Protein AF-A0A6V7IMG6-F1 (afdb_monomer_lite)

Secondary structure (DSSP, 8-state):
---PPPPPPPPP----TTSS---EEEEE--S-SS---TTPPPPSS-SEEEEE------

pLDDT: mean 76.0, std 11.89, range [54.78, 92.56]

Foldseek 3Di:
DFDKDDKDDWDDFPDPVPDPDFTKIKIFIDSVVPHQPPCRDGDPDDRMDMDGDPPPPD

Sequence (58 aa):
NGGWSQWSAWTECHSRCALPSKGGQRRTRTCTNPPPVNGGQPCLGPAVQKVDCDTSCP

Radius of gyration: 15.94 Å; chains: 1; bounding box: 37×13×44 Å

Organism: NCBI:txid1563983

InterPro domains:
  IPR000884 Thrombospondin type-1 (TSP1) repeat [PF00090] (5-54)
  IPR000884 Thrombospondin type-1 (TSP1) repeat [PS50092] (1-58)
  IPR000884 Thrombospondin type-1 (TSP1) repeat [SM00209] (4-58)
  IPR036383 Thrombospondin type-1 repeat superfamily [G3DSA:2.20.100.10] (1-57)
  IPR036383 Thrombospondin type-1 repeat superfamily [SSF82895] (1-53)
  IPR052065 Complement and asymmetry regulator [PTHR22906] (1-58)

Structure (mmCIF, N/CA/C/O backbone):
data_AF-A0A6V7IMG6-F1
#
_entry.id   AF-A0A6V7IMG6-F1
#
loop_
_atom_site.group_PDB
_atom_site.id
_atom_site.type_symbol
_atom_site.label_atom_id
_atom_site.label_alt_id
_atom_site.label_comp_id
_atom_site.label_asym_id
_atom_site.label_entity_id
_atom_site.label_seq_id
_atom_site.pdbx_PDB_ins_code
_atom_site.Cartn_x
_atom_site.Cartn_y
_atom_site.Cartn_z
_atom_site.occupancy
_atom_site.B_iso_or_equiv
_atom_site.auth_seq_id
_atom_site.auth_comp_id
_atom_site.auth_asym_id
_atom_site.auth_atom_id
_atom_site.pdbx_PDB_model_num
ATOM 1 N N . ASN A 1 1 ? -17.940 -6.112 12.974 1.00 64.00 1 ASN A N 1
ATOM 2 C CA . ASN A 1 1 ? -16.750 -6.586 12.233 1.00 64.00 1 ASN A CA 1
ATOM 3 C C . ASN A 1 1 ? -16.277 -5.462 11.341 1.00 64.00 1 ASN A C 1
ATOM 5 O O . ASN A 1 1 ? -17.087 -4.980 10.559 1.00 64.00 1 ASN A O 1
ATOM 9 N N . GLY A 1 2 ? -15.037 -4.996 11.505 1.00 72.62 2 GLY A N 1
ATOM 10 C CA . GLY A 1 2 ? -14.470 -4.013 10.584 1.00 72.62 2 GLY A CA 1
ATOM 11 C C . GLY A 1 2 ? -14.317 -4.625 9.191 1.00 72.62 2 GLY A C 1
ATOM 12 O O . GLY A 1 2 ? -13.870 -5.767 9.069 1.00 72.62 2 GLY A O 1
ATOM 13 N N . GLY A 1 3 ? -14.715 -3.894 8.153 1.00 82.19 3 GLY A N 1
ATOM 14 C CA . GLY A 1 3 ? -14.531 -4.298 6.762 1.00 82.19 3 GLY A CA 1
ATOM 15 C C . GLY A 1 3 ? -13.414 -3.514 6.087 1.00 82.19 3 GLY A C 1
ATOM 16 O O . GLY A 1 3 ? -13.232 -2.311 6.309 1.00 82.19 3 GLY A O 1
ATOM 17 N N . TRP A 1 4 ? -12.642 -4.219 5.264 1.00 87.12 4 TRP A N 1
ATOM 18 C CA . TRP A 1 4 ? -11.621 -3.604 4.431 1.00 87.12 4 TRP A CA 1
ATOM 19 C C . TRP A 1 4 ? -12.270 -2.758 3.334 1.00 87.12 4 TRP A C 1
ATOM 21 O O . TRP A 1 4 ? -13.159 -3.222 2.622 1.00 87.12 4 TRP A O 1
ATOM 31 N N . SER A 1 5 ? -11.782 -1.534 3.163 1.00 88.12 5 SER A N 1
ATOM 32 C CA . SER A 1 5 ? -12.043 -0.728 1.978 1.00 88.12 5 SER A CA 1
ATOM 33 C C . SER A 1 5 ? -11.416 -1.371 0.740 1.00 88.12 5 SER A C 1
ATOM 35 O O . SER A 1 5 ? -10.608 -2.306 0.828 1.00 88.12 5 SER A O 1
ATOM 37 N N . GLN A 1 6 ? -11.812 -0.875 -0.432 1.00 88.44 6 GLN A N 1
ATOM 38 C CA . GLN A 1 6 ? -11.169 -1.278 -1.674 1.00 88.44 6 GLN A CA 1
ATOM 39 C C . GLN A 1 6 ? -9.669 -0.982 -1.606 1.00 88.44 6 GLN A C 1
ATOM 41 O O . GLN A 1 6 ? -9.228 -0.000 -1.006 1.00 88.44 6 GLN A O 1
ATOM 46 N N . TRP A 1 7 ? -8.881 -1.863 -2.213 1.00 90.44 7 TRP A N 1
ATOM 47 C CA . TRP A 1 7 ? -7.448 -1.656 -2.314 1.00 90.44 7 TRP A CA 1
ATOM 48 C C . TRP A 1 7 ? -7.129 -0.392 -3.117 1.00 90.44 7 TRP A C 1
ATOM 50 O O . TRP A 1 7 ? -7.764 -0.121 -4.134 1.00 90.44 7 TRP A O 1
ATOM 60 N N . SER A 1 8 ? -6.094 0.332 -2.695 1.00 91.12 8 SER A N 1
ATOM 61 C CA . SER A 1 8 ? -5.488 1.394 -3.489 1.00 91.12 8 SER A CA 1
ATOM 62 C C . SER A 1 8 ? -4.943 0.836 -4.802 1.00 91.12 8 SER A C 1
ATOM 64 O O . SER A 1 8 ? -4.643 -0.359 -4.917 1.00 91.12 8 SER A O 1
ATOM 66 N N . ALA A 1 9 ? -4.720 1.732 -5.764 1.00 89.75 9 ALA A N 1
ATOM 67 C CA . ALA A 1 9 ? -3.907 1.412 -6.926 1.00 89.75 9 ALA A CA 1
ATOM 68 C C . ALA A 1 9 ? -2.537 0.864 -6.488 1.00 89.75 9 ALA A C 1
ATOM 70 O O . ALA A 1 9 ? -1.998 1.248 -5.439 1.00 89.75 9 ALA A O 1
ATOM 71 N N . TRP A 1 10 ? -2.004 -0.057 -7.286 1.00 87.06 10 TRP A N 1
ATOM 72 C CA . TRP A 1 10 ? -0.639 -0.535 -7.122 1.00 87.06 10 TRP A CA 1
ATOM 73 C C . TRP A 1 10 ? 0.339 0.603 -7.404 1.00 87.06 10 TRP A C 1
ATOM 75 O O . TRP A 1 10 ? 0.136 1.390 -8.327 1.00 87.06 10 TRP A O 1
ATOM 85 N N . THR A 1 11 ? 1.403 0.693 -6.609 1.00 86.25 11 THR A N 1
ATOM 86 C CA . THR A 1 11 ? 2.522 1.583 -6.921 1.00 86.25 11 THR A CA 1
ATOM 87 C C . THR A 1 11 ? 3.171 1.161 -8.231 1.00 86.25 11 THR A C 1
ATOM 89 O O . THR A 1 11 ? 3.234 -0.034 -8.527 1.00 86.25 11 THR A O 1
ATOM 92 N N . GLU A 1 12 ? 3.703 2.138 -8.966 1.00 79.19 12 GLU A N 1
ATOM 93 C CA . GLU A 1 12 ? 4.449 1.882 -10.193 1.00 79.19 12 GLU A CA 1
ATOM 94 C C . GLU A 1 12 ? 5.545 0.844 -9.945 1.00 79.19 12 GLU A C 1
ATOM 96 O O . GLU A 1 12 ? 6.285 0.899 -8.955 1.00 79.19 12 GLU A O 1
ATOM 101 N N . CYS A 1 13 ? 5.610 -0.139 -10.837 1.00 76.94 13 CYS A N 1
ATOM 102 C CA . CYS A 1 13 ? 6.634 -1.149 -10.753 1.00 76.94 13 CYS A CA 1
ATOM 103 C C . CYS A 1 13 ? 7.974 -0.550 -11.191 1.00 76.94 13 CYS A C 1
ATOM 105 O O . CYS A 1 13 ? 8.190 -0.314 -12.377 1.00 76.94 13 CYS A O 1
ATOM 107 N N . HIS A 1 14 ? 8.907 -0.379 -10.254 1.00 65.56 14 HIS A N 1
ATOM 108 C CA . HIS A 1 14 ? 10.286 0.040 -10.536 1.00 65.56 14 HIS A CA 1
ATOM 109 C C . HIS A 1 14 ? 11.118 -1.088 -11.183 1.00 65.56 14 HIS A C 1
ATOM 111 O O . HIS A 1 14 ? 12.189 -1.455 -10.704 1.00 65.56 14 HIS A O 1
ATOM 117 N N . SER A 1 15 ? 10.630 -1.660 -12.282 1.00 60.56 15 SER A N 1
ATOM 118 C CA . SER A 1 15 ? 11.377 -2.618 -13.093 1.00 60.56 15 SER A CA 1
ATOM 119 C C . SER A 1 15 ? 12.004 -1.886 -14.273 1.00 60.56 15 SER A C 1
ATOM 121 O O . SER A 1 15 ? 11.368 -1.597 -15.282 1.00 60.56 15 SER A O 1
ATOM 123 N N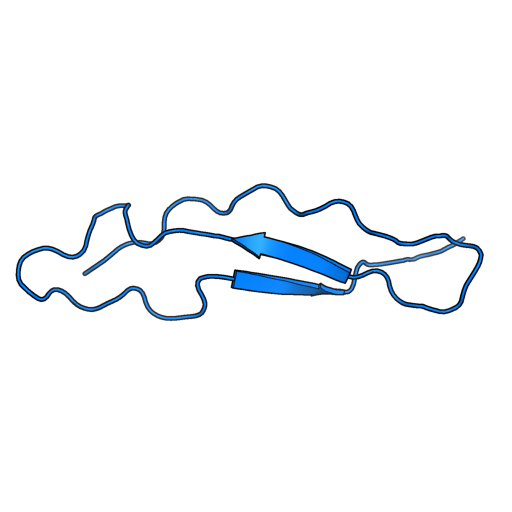 . ARG A 1 16 ? 13.289 -1.551 -14.154 1.00 58.97 16 ARG A N 1
ATOM 124 C CA . ARG A 1 16 ? 14.082 -1.255 -15.347 1.00 58.97 16 ARG A CA 1
ATOM 125 C C . ARG A 1 16 ? 14.488 -2.610 -15.907 1.00 58.97 16 ARG A C 1
ATOM 127 O O . ARG A 1 16 ? 15.289 -3.288 -15.274 1.00 58.97 16 ARG A O 1
ATOM 134 N N . CYS A 1 17 ? 13.977 -2.980 -17.082 1.00 60.50 17 CYS A N 1
ATOM 135 C CA . CYS A 1 17 ? 14.312 -4.223 -17.803 1.00 60.50 17 CYS A CA 1
ATOM 136 C C . CYS A 1 17 ? 15.826 -4.421 -18.069 1.00 60.50 17 CYS A C 1
ATOM 138 O O . CYS A 1 17 ? 16.232 -5.415 -18.652 1.00 60.50 17 CYS A O 1
ATOM 140 N N . ALA A 1 18 ? 16.674 -3.481 -17.647 1.00 57.22 18 ALA A N 1
ATOM 141 C CA . ALA A 1 18 ? 18.121 -3.528 -17.779 1.00 57.22 18 ALA A CA 1
ATOM 142 C C . ALA A 1 18 ? 18.848 -4.226 -16.609 1.00 57.22 18 ALA A C 1
ATOM 144 O O . ALA A 1 18 ? 20.068 -4.348 -16.663 1.00 57.22 18 ALA A O 1
ATOM 145 N N . LEU A 1 19 ? 18.157 -4.648 -15.539 1.00 57.00 19 LEU A N 1
ATOM 146 C CA . LEU A 1 19 ? 18.788 -5.300 -14.382 1.00 57.00 19 LEU A CA 1
ATOM 147 C C . LEU A 1 19 ? 17.973 -6.520 -13.909 1.00 57.00 19 LEU A C 1
ATOM 149 O O . LEU A 1 19 ? 16.747 -6.468 -13.949 1.00 57.00 19 LEU A O 1
ATOM 153 N N . PRO A 1 20 ? 18.616 -7.585 -13.385 1.00 55.91 20 PRO A N 1
ATOM 154 C CA . PRO A 1 20 ? 17.967 -8.830 -12.928 1.00 55.91 20 PRO A CA 1
ATOM 155 C C . PRO A 1 20 ? 17.091 -8.666 -11.669 1.00 55.91 20 PRO A C 1
ATOM 157 O 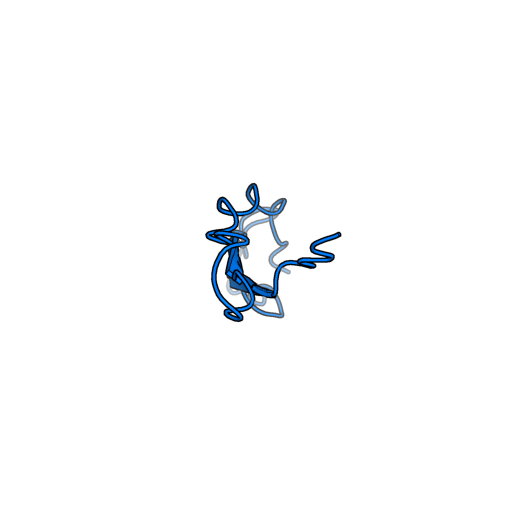O . PRO A 1 20 ? 16.680 -9.642 -11.041 1.00 55.91 20 PRO A O 1
ATOM 160 N N . SER A 1 21 ? 16.829 -7.429 -11.259 1.00 55.59 21 SER A N 1
ATOM 161 C CA . SER A 1 21 ? 16.086 -7.107 -10.055 1.00 55.59 21 SER A CA 1
ATOM 162 C C . SER A 1 21 ? 14.594 -7.169 -10.354 1.00 55.59 21 SER A C 1
ATOM 164 O O . SER A 1 21 ? 14.056 -6.296 -11.036 1.00 55.59 21 SER A O 1
ATOM 166 N N . LYS A 1 22 ? 13.923 -8.189 -9.807 1.00 60.81 22 LYS A N 1
ATOM 167 C CA . LYS A 1 22 ? 12.459 -8.250 -9.731 1.00 60.81 22 LYS A CA 1
ATOM 168 C C . LYS A 1 22 ? 11.944 -6.909 -9.201 1.00 60.81 22 LYS A C 1
ATOM 170 O O . LYS A 1 22 ? 12.309 -6.497 -8.098 1.00 60.81 22 LYS A O 1
ATOM 175 N N . GLY A 1 23 ? 11.151 -6.196 -9.999 1.00 70.94 23 GLY A N 1
ATOM 176 C CA . GLY A 1 23 ? 10.483 -4.988 -9.520 1.00 70.94 23 GLY A CA 1
ATOM 177 C C . GLY A 1 23 ? 9.510 -5.349 -8.395 1.00 70.94 23 GLY A C 1
ATOM 178 O O . GLY A 1 23 ? 8.973 -6.452 -8.378 1.00 70.94 23 GLY A O 1
ATOM 179 N N . GLY A 1 24 ? 9.277 -4.442 -7.447 1.00 80.50 24 GLY A N 1
ATOM 180 C CA . GLY A 1 24 ? 8.282 -4.629 -6.388 1.00 80.50 24 GLY A CA 1
ATOM 181 C C . GLY A 1 24 ? 7.144 -3.625 -6.525 1.00 80.50 24 GLY A C 1
ATOM 182 O O . GLY A 1 24 ? 7.397 -2.431 -6.674 1.00 80.50 24 GLY A O 1
ATOM 183 N N . GLN A 1 25 ? 5.900 -4.091 -6.427 1.00 86.25 25 GLN A N 1
ATOM 184 C CA . GLN A 1 25 ? 4.709 -3.244 -6.343 1.00 86.25 25 GLN A CA 1
ATOM 185 C C . GLN A 1 25 ? 4.044 -3.380 -4.972 1.00 86.25 25 GLN A C 1
ATOM 187 O O . GLN A 1 25 ? 4.078 -4.432 -4.324 1.00 86.25 25 GLN A O 1
ATOM 192 N N . ARG A 1 26 ? 3.436 -2.294 -4.495 1.00 89.38 26 ARG A N 1
ATOM 193 C CA . ARG A 1 26 ? 2.754 -2.236 -3.203 1.00 89.38 26 ARG A CA 1
ATOM 194 C C . ARG A 1 26 ? 1.387 -1.584 -3.347 1.00 89.38 26 ARG A C 1
ATOM 196 O O . ARG A 1 26 ? 1.233 -0.625 -4.089 1.00 89.38 26 ARG A O 1
ATOM 203 N N . ARG A 1 27 ? 0.406 -2.071 -2.597 1.00 92.56 27 ARG A N 1
ATOM 204 C CA . ARG A 1 27 ? -0.910 -1.439 -2.442 1.00 92.56 27 ARG A CA 1
ATOM 205 C C . ARG A 1 27 ? -1.322 -1.407 -0.979 1.00 92.56 27 ARG A C 1
ATOM 207 O O . ARG A 1 27 ? -0.836 -2.208 -0.175 1.00 92.56 27 ARG A O 1
ATOM 214 N N . THR A 1 28 ? -2.207 -0.489 -0.625 1.00 92.19 28 THR A N 1
ATOM 215 C CA . THR A 1 28 ? -2.710 -0.307 0.739 1.00 92.19 28 THR A CA 1
ATOM 216 C C . THR A 1 28 ? -4.234 -0.353 0.764 1.00 92.19 28 THR A C 1
ATOM 218 O O . THR A 1 28 ? -4.893 -0.134 -0.245 1.00 92.19 28 THR A O 1
ATOM 221 N N . ARG A 1 29 ? -4.813 -0.691 1.910 1.00 91.06 29 ARG A N 1
ATOM 222 C CA . ARG A 1 29 ? -6.258 -0.652 2.163 1.00 91.06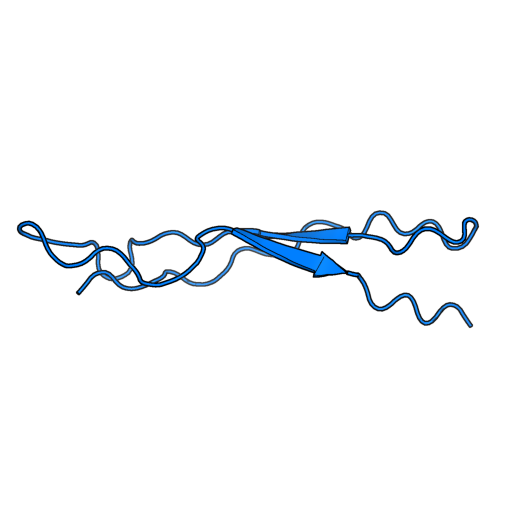 29 ARG A CA 1
ATOM 223 C C . ARG A 1 29 ? -6.507 -0.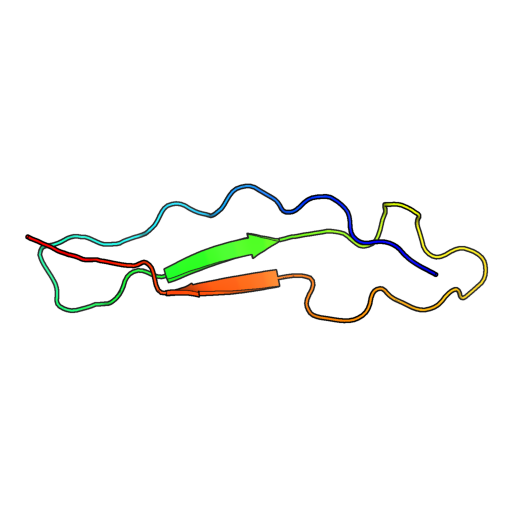196 3.592 1.00 91.06 29 ARG A C 1
ATOM 225 O O . ARG A 1 29 ? -5.652 -0.364 4.462 1.00 91.06 29 ARG A O 1
ATOM 232 N N . THR A 1 30 ? -7.683 0.354 3.844 1.00 86.69 30 THR A N 1
ATOM 233 C CA . THR A 1 30 ? -8.072 0.896 5.151 1.00 86.69 30 THR A CA 1
ATOM 234 C C . THR A 1 30 ? -9.237 0.114 5.739 1.00 86.69 30 THR A C 1
ATOM 236 O O . THR A 1 30 ? -10.130 -0.335 5.031 1.00 86.69 30 THR A O 1
ATOM 239 N N . CYS A 1 31 ? -9.237 -0.090 7.053 1.00 83.50 31 CYS A N 1
ATOM 240 C CA . CYS A 1 31 ? -10.3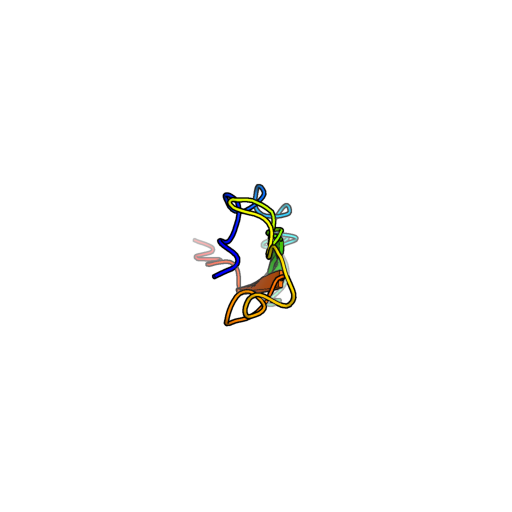08 -0.803 7.751 1.00 83.50 31 CYS A CA 1
ATOM 241 C C . CYS A 1 31 ? -11.466 0.151 8.085 1.00 83.50 31 CYS A C 1
ATOM 243 O O . CYS A 1 31 ? -11.702 0.476 9.247 1.00 83.50 31 CYS A O 1
ATOM 245 N N . THR A 1 32 ? -12.119 0.695 7.057 1.00 79.50 32 THR A N 1
ATOM 246 C CA . THR A 1 32 ? -13.121 1.764 7.210 1.00 79.50 32 THR A CA 1
ATOM 247 C C . THR A 1 32 ? -14.450 1.463 6.527 1.00 79.50 32 THR A C 1
ATOM 249 O O . THR A 1 32 ? -15.308 2.338 6.504 1.00 79.50 32 THR A O 1
ATOM 252 N N . ASN A 1 33 ? -14.655 0.263 5.971 1.00 75.44 33 ASN A N 1
ATOM 253 C CA . ASN A 1 33 ? -15.863 -0.045 5.204 1.00 75.44 33 ASN A CA 1
ATOM 254 C C . ASN A 1 33 ? -16.440 -1.445 5.510 1.00 75.44 33 ASN A C 1
ATOM 256 O O . ASN A 1 33 ? -16.195 -2.376 4.740 1.00 75.44 33 ASN A O 1
ATOM 260 N N . PRO A 1 34 ? -17.215 -1.620 6.602 1.00 75.69 34 PRO A N 1
ATOM 261 C CA . PRO A 1 34 ? -17.583 -0.612 7.606 1.00 75.69 34 PRO A CA 1
ATOM 262 C C . PRO A 1 34 ? -16.488 -0.399 8.671 1.00 75.69 34 PRO A C 1
ATOM 264 O O . PRO A 1 34 ? -15.693 -1.309 8.922 1.00 75.69 34 PRO A O 1
ATOM 267 N N . PRO A 1 35 ? -16.424 0.778 9.320 1.00 72.06 35 PRO A N 1
ATOM 268 C CA . PRO A 1 35 ? -15.489 1.012 10.416 1.00 72.06 35 PRO A CA 1
ATOM 269 C C . PRO A 1 35 ? -15.816 0.096 11.611 1.00 72.06 35 PRO A C 1
ATOM 271 O O . PRO A 1 35 ? -16.991 -0.187 11.868 1.00 72.06 35 PRO A O 1
ATOM 274 N N . PRO A 1 36 ? -14.809 -0.383 12.363 1.00 70.44 36 PRO A N 1
ATOM 275 C CA . PRO A 1 36 ? -15.052 -1.141 13.582 1.00 70.44 36 PRO A CA 1
ATOM 276 C C . PRO A 1 36 ? -15.721 -0.236 14.627 1.00 70.44 36 PRO A C 1
ATOM 278 O O . PRO A 1 36 ? -15.096 0.642 15.211 1.00 70.44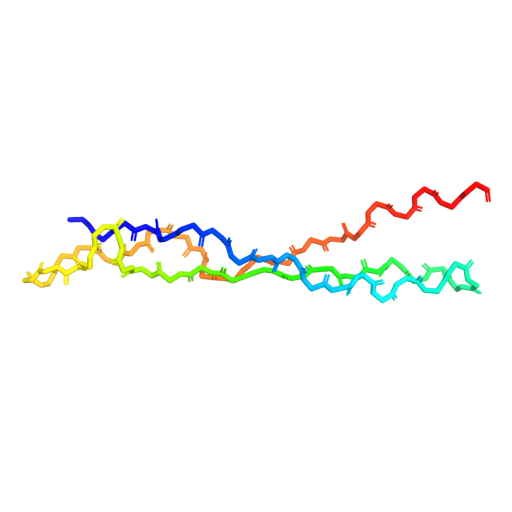 36 PRO A O 1
ATOM 281 N N . VAL A 1 37 ? -17.015 -0.449 14.855 1.00 72.94 37 VAL A N 1
ATOM 282 C CA . VAL A 1 37 ? -17.795 0.214 15.910 1.00 72.94 37 VAL A CA 1
ATOM 283 C C . VAL A 1 37 ? -17.763 -0.603 17.204 1.00 72.94 37 VAL A C 1
ATOM 285 O O . VAL A 1 37 ? -17.742 -1.832 17.154 1.00 72.94 37 VAL A O 1
ATOM 288 N N . ASN A 1 38 ? -17.767 0.080 18.357 1.00 67.44 38 ASN A N 1
ATOM 289 C CA . ASN A 1 38 ? -17.892 -0.495 19.710 1.00 67.44 38 ASN A CA 1
ATOM 290 C C . ASN A 1 38 ? -16.882 -1.607 20.061 1.00 67.44 38 ASN A C 1
ATOM 292 O O . ASN A 1 38 ? -17.269 -2.664 20.549 1.00 67.44 38 ASN A O 1
ATOM 296 N N . GLY A 1 39 ? -15.587 -1.411 19.784 1.00 64.88 39 GLY A N 1
ATOM 297 C CA . GLY A 1 39 ? -14.579 -2.461 20.016 1.00 64.88 39 GLY A CA 1
ATOM 298 C C . GLY A 1 39 ? -14.704 -3.644 19.046 1.00 64.88 39 GLY A C 1
ATOM 299 O O . GLY A 1 39 ? -14.202 -4.734 19.315 1.00 64.88 39 GLY A O 1
ATOM 300 N N . GLY A 1 40 ? -15.396 -3.438 17.920 1.00 66.75 40 GLY A N 1
ATOM 301 C CA . GLY A 1 40 ? -15.537 -4.422 16.860 1.00 66.75 40 GLY A CA 1
ATOM 302 C C . GLY A 1 40 ? -14.182 -4.918 16.362 1.00 66.75 40 GLY A C 1
ATOM 303 O O . GLY A 1 40 ? -13.210 -4.168 16.308 1.00 66.75 40 GLY A O 1
ATOM 304 N N . GLN A 1 41 ? -14.139 -6.196 15.985 1.00 70.69 41 GLN A N 1
ATOM 305 C CA . GLN A 1 41 ? -12.899 -6.856 15.584 1.00 70.69 41 GLN A CA 1
ATOM 306 C C . GLN A 1 41 ? -12.157 -6.054 14.500 1.00 70.69 41 GLN A C 1
ATOM 308 O O . GLN A 1 41 ? -12.802 -5.624 13.528 1.00 70.69 41 GLN A O 1
ATOM 313 N N . PRO A 1 42 ? -10.830 -5.862 14.649 1.00 72.25 42 PRO A N 1
ATOM 314 C CA . PRO A 1 42 ? -10.017 -5.237 13.619 1.00 72.25 42 PRO A CA 1
ATOM 315 C C . PRO A 1 42 ? -10.088 -6.070 12.339 1.00 72.25 42 PRO A C 1
ATOM 317 O O . PRO A 1 42 ? -10.302 -7.285 12.379 1.00 72.25 42 PRO A O 1
ATOM 320 N N . CYS A 1 43 ? -9.911 -5.423 11.190 1.00 81.12 43 CYS A N 1
ATOM 321 C CA . CYS A 1 43 ? -9.927 -6.141 9.928 1.00 81.12 43 CYS A CA 1
ATOM 322 C C . CYS A 1 43 ? -8.799 -7.182 9.889 1.00 81.12 43 CYS A C 1
ATOM 324 O O . CYS A 1 43 ? -7.631 -6.860 10.107 1.00 81.12 43 CYS A O 1
ATOM 326 N N . LEU A 1 44 ? -9.152 -8.433 9.593 1.00 80.62 44 LEU A N 1
ATOM 327 C CA . LEU A 1 44 ? -8.196 -9.535 9.564 1.00 80.62 44 LEU A CA 1
ATOM 328 C C . LEU A 1 44 ? -7.291 -9.441 8.328 1.00 80.62 44 LEU A C 1
ATOM 330 O O . LEU A 1 44 ? -7.758 -9.281 7.195 1.00 80.62 44 LEU A O 1
ATOM 334 N N . GLY A 1 45 ? -5.984 -9.561 8.554 1.00 84.75 45 GLY A N 1
ATOM 335 C CA . GLY A 1 45 ? -4.952 -9.544 7.520 1.00 84.75 45 GLY A CA 1
ATOM 336 C C . GLY A 1 45 ? -4.193 -8.215 7.413 1.00 84.75 45 GLY A C 1
ATOM 337 O O . GLY A 1 45 ? -4.396 -7.297 8.203 1.00 84.75 45 GLY A O 1
ATOM 338 N N . PRO A 1 46 ? -3.281 -8.095 6.437 1.00 87.31 46 PRO A N 1
ATOM 339 C CA . PRO A 1 46 ? -2.436 -6.917 6.322 1.00 87.31 46 PRO A CA 1
ATOM 340 C C . PRO A 1 46 ? -3.182 -5.743 5.671 1.00 87.31 46 PRO A C 1
ATOM 342 O O . PRO A 1 46 ? -3.935 -5.919 4.707 1.00 87.31 46 PRO A O 1
ATOM 345 N N . ALA A 1 47 ? -2.923 -4.530 6.170 1.00 88.44 47 ALA A N 1
ATOM 346 C CA . ALA A 1 47 ? -3.349 -3.271 5.546 1.00 88.44 47 ALA A CA 1
ATOM 347 C C . ALA A 1 47 ? -2.511 -2.915 4.306 1.00 88.44 47 ALA A C 1
ATOM 349 O O . ALA A 1 47 ? -2.893 -2.067 3.505 1.00 88.44 47 ALA A O 1
ATOM 350 N N . VAL A 1 48 ? -1.353 -3.558 4.151 1.00 90.75 48 VAL A N 1
ATOM 351 C CA . VAL A 1 48 ? -0.379 -3.292 3.094 1.00 90.75 48 VAL A CA 1
ATOM 352 C C . VAL A 1 48 ? -0.008 -4.607 2.433 1.00 90.75 48 VAL A C 1
ATOM 354 O O . VAL A 1 48 ? 0.433 -5.532 3.109 1.00 90.75 48 VAL A O 1
ATOM 357 N N . GLN A 1 49 ? -0.136 -4.681 1.115 1.00 91.06 49 GLN A N 1
ATOM 358 C CA . GLN A 1 49 ? 0.272 -5.842 0.338 1.00 91.06 49 GLN A CA 1
ATOM 359 C C . GLN A 1 49 ? 1.437 -5.467 -0.571 1.00 91.06 49 GLN A C 1
ATOM 361 O O . GLN A 1 49 ? 1.374 -4.457 -1.267 1.00 91.06 49 GLN A O 1
ATOM 366 N N . LYS A 1 50 ? 2.491 -6.283 -0.546 1.00 87.94 50 LYS A N 1
ATOM 367 C CA . LYS A 1 50 ? 3.657 -6.189 -1.429 1.00 87.94 50 LYS A CA 1
ATOM 368 C C . LYS A 1 50 ? 3.677 -7.429 -2.311 1.00 87.94 50 LYS A C 1
ATOM 370 O O . LYS A 1 50 ? 3.481 -8.526 -1.793 1.00 87.94 50 LYS A O 1
ATOM 375 N N . VAL A 1 51 ? 3.864 -7.243 -3.607 1.00 83.69 51 VAL A N 1
ATOM 376 C CA . VAL A 1 51 ? 3.932 -8.321 -4.596 1.00 83.69 51 VAL A CA 1
ATOM 377 C C . VAL A 1 51 ? 5.096 -8.023 -5.530 1.00 83.69 51 VAL A C 1
ATOM 379 O O . VAL A 1 51 ? 5.332 -6.865 -5.882 1.00 83.69 51 VAL A O 1
ATOM 382 N N . ASP A 1 52 ? 5.840 -9.060 -5.894 1.00 79.06 52 ASP A N 1
ATOM 383 C CA . ASP A 1 52 ? 6.843 -8.973 -6.947 1.00 79.06 52 ASP A CA 1
ATOM 384 C C . ASP A 1 52 ? 6.141 -8.734 -8.283 1.00 79.06 52 ASP A C 1
ATOM 386 O O . ASP A 1 52 ? 5.122 -9.350 -8.595 1.00 79.06 52 ASP A O 1
ATOM 390 N N . CYS A 1 53 ? 6.650 -7.807 -9.076 1.00 76.50 53 CYS A N 1
ATOM 391 C CA . CYS A 1 53 ? 6.145 -7.616 -10.420 1.00 76.50 53 CYS A CA 1
ATOM 392 C C . CYS A 1 53 ? 6.490 -8.827 -11.277 1.00 76.50 53 CYS A C 1
ATOM 394 O O . CYS A 1 53 ? 7.622 -9.315 -11.248 1.00 76.50 53 CYS A O 1
ATOM 396 N N . ASP A 1 54 ? 5.521 -9.261 -12.078 1.00 66.00 54 ASP A N 1
ATOM 397 C CA . ASP A 1 54 ? 5.760 -10.237 -13.129 1.00 66.00 54 ASP A CA 1
ATOM 398 C C . ASP A 1 54 ? 6.526 -9.535 -14.254 1.00 66.00 54 ASP A C 1
ATOM 400 O O . ASP A 1 54 ? 5.964 -8.895 -15.140 1.00 66.00 54 ASP A O 1
ATOM 404 N N . THR A 1 55 ? 7.850 -9.526 -14.135 1.00 61.00 55 THR A N 1
ATOM 405 C CA . THR A 1 55 ? 8.741 -9.064 -15.194 1.00 61.00 55 THR A CA 1
ATOM 406 C C . THR A 1 55 ? 9.021 -10.236 -16.120 1.00 61.00 55 THR A C 1
ATOM 408 O O . THR A 1 55 ? 10.131 -10.772 -16.126 1.00 61.00 55 THR A O 1
ATOM 411 N N . SER A 1 56 ? 8.025 -10.644 -16.907 1.00 57.03 56 SER A N 1
ATOM 412 C CA . SER A 1 56 ? 8.282 -11.370 -18.149 1.00 57.03 56 SER A CA 1
ATOM 413 C C . SER A 1 56 ? 8.939 -10.386 -19.123 1.00 57.03 56 SER A C 1
ATOM 415 O O . SER A 1 56 ? 8.270 -9.744 -19.932 1.00 57.03 56 SER A O 1
ATOM 417 N N . CYS A 1 57 ? 10.242 -10.167 -18.959 1.00 54.78 57 CYS A N 1
ATOM 418 C CA . CYS A 1 57 ? 11.028 -9.425 -19.933 1.00 54.78 57 CYS A CA 1
ATOM 419 C C . CYS A 1 57 ? 11.165 -10.326 -21.172 1.00 54.78 57 CYS A C 1
ATOM 421 O O . CYS A 1 57 ? 11.682 -11.436 -21.011 1.00 54.78 57 CYS A O 1
ATOM 423 N N . PRO A 1 58 ? 10.646 -9.923 -22.347 1.00 61.19 58 PRO A N 1
ATOM 424 C CA . PRO A 1 58 ? 10.889 -10.648 -23.590 1.00 61.19 58 PRO A CA 1
ATOM 425 C C . PRO A 1 58 ? 12.371 -10.619 -23.981 1.00 61.19 58 PRO A C 1
ATOM 427 O O . PRO A 1 58 ? 13.081 -9.670 -23.564 1.00 61.19 58 PRO A O 1
#